Protein AF-A0A125QJT2-F1 (afdb_monomer_lite)

pLDDT: mean 70.12, std 10.47, range [43.84, 86.38]

Secondary structure (DSSP, 8-state):
----SS---THHHHHHHHHHHHHHSSTHHHHHHHHHHHHHHHHHHTSSS-HHHHHHHHHHHHHHHHHHHHHHHHHHHHHHHHSS--------------------GGGSSS--

Radius of gyration: 34.63 Å; chains: 1; bounding box: 60×27×108 Å

Foldseek 3Di:
DDDDDDPPPVVVVVVVVVVVCVCVVDCVVVVVLVVVLVVLVVVVVVPDDDCVVSVVSVVVSVCVVCVVVVVVVVVVVVVVVVVPPPPPPPPPPPDDPPDPDDPDPPPPVPDD

Sequence (112 aa):
MQTTLFEPSNTSISSATDWLESIVLSDIAITLCVIAVALLGFSILQGRISFQLGARCVIGIFVLLSAPTIAGGFSTLGSSAHDAAPRTIVVEARELPPLGDDPNPSASLRRE

Structure (mmCIF, N/CA/C/O backbone):
data_AF-A0A125QJT2-F1
#
_entry.id   AF-A0A125QJT2-F1
#
loop_
_atom_site.group_PDB
_atom_site.id
_atom_site.type_symbol
_atom_site.label_atom_id
_atom_site.label_alt_id
_atom_site.label_comp_id
_atom_site.label_asym_id
_atom_site.label_entity_id
_atom_site.label_seq_id
_atom_site.pdbx_PDB_ins_code
_atom_site.Cartn_x
_atom_site.Cartn_y
_atom_site.Cartn_z
_atom_site.occupancy
_atom_site.B_iso_or_equiv
_atom_site.auth_seq_id
_atom_site.auth_comp_id
_atom_site.auth_asym_id
_atom_site.auth_atom_id
_atom_site.pdbx_PDB_model_num
ATOM 1 N N . MET A 1 1 ? 46.989 12.804 2.596 1.00 43.84 1 MET A N 1
ATOM 2 C CA . MET A 1 1 ? 45.640 13.123 3.108 1.00 43.84 1 MET A CA 1
ATOM 3 C C . MET A 1 1 ? 44.732 13.325 1.903 1.00 43.84 1 MET A C 1
ATOM 5 O O . MET A 1 1 ? 45.088 14.133 1.062 1.00 43.84 1 MET A O 1
ATOM 9 N N . GLN A 1 2 ? 43.624 12.573 1.841 1.00 47.91 2 GLN A N 1
ATOM 10 C CA . GLN A 1 2 ? 42.514 12.671 0.872 1.00 47.91 2 GLN A CA 1
ATOM 11 C C . GLN A 1 2 ? 42.759 12.116 -0.544 1.00 47.91 2 GLN A C 1
ATOM 13 O O . GLN A 1 2 ? 42.742 12.831 -1.538 1.00 47.91 2 GLN A O 1
ATOM 18 N N . THR A 1 3 ? 42.915 10.795 -0.626 1.00 47.75 3 THR A N 1
ATOM 19 C CA . THR A 1 3 ? 42.489 10.001 -1.789 1.00 47.75 3 THR A CA 1
ATOM 20 C C . THR A 1 3 ? 41.073 9.471 -1.508 1.00 47.75 3 THR A C 1
ATOM 22 O O . THR A 1 3 ? 40.760 9.223 -0.349 1.00 47.75 3 THR A O 1
ATOM 25 N N . THR A 1 4 ? 40.238 9.328 -2.549 1.00 48.59 4 THR A N 1
ATOM 26 C CA . THR A 1 4 ? 38.823 8.869 -2.581 1.00 48.59 4 THR A CA 1
ATOM 27 C C . THR A 1 4 ? 37.735 9.780 -1.973 1.00 48.59 4 THR A C 1
ATOM 29 O O . THR A 1 4 ? 37.377 9.656 -0.805 1.00 48.59 4 THR A O 1
ATOM 32 N N . LEU A 1 5 ? 37.105 10.613 -2.817 1.00 55.25 5 LEU A N 1
ATOM 33 C CA . LEU A 1 5 ? 35.771 11.198 -2.554 1.00 55.25 5 LEU A CA 1
ATOM 34 C C . LEU A 1 5 ? 34.756 10.935 -3.692 1.00 55.25 5 LEU A C 1
ATOM 36 O O . LEU A 1 5 ? 33.559 11.056 -3.475 1.00 55.25 5 LEU A O 1
ATOM 40 N N . PHE A 1 6 ? 35.213 10.507 -4.877 1.00 53.25 6 PHE A N 1
ATOM 41 C CA . PHE A 1 6 ? 34.370 10.245 -6.054 1.00 53.25 6 PHE A CA 1
ATOM 42 C C . PHE A 1 6 ? 34.852 9.047 -6.886 1.00 53.25 6 PHE A C 1
ATOM 44 O O . PHE A 1 6 ? 34.714 9.055 -8.104 1.00 53.25 6 PHE A O 1
ATOM 51 N N . GLU A 1 7 ? 35.436 8.019 -6.266 1.00 55.69 7 GLU A N 1
ATOM 52 C CA . GLU A 1 7 ? 35.574 6.746 -6.981 1.00 55.69 7 GLU A CA 1
ATOM 53 C C . GLU A 1 7 ? 34.185 6.086 -6.968 1.00 55.69 7 GLU A C 1
ATOM 55 O O . GLU A 1 7 ? 33.676 5.820 -5.869 1.00 55.69 7 GLU A O 1
ATOM 60 N N . PRO A 1 8 ? 33.522 5.864 -8.120 1.00 57.62 8 PRO A N 1
ATOM 61 C CA . PRO A 1 8 ? 32.223 5.210 -8.180 1.00 57.62 8 PRO A CA 1
ATOM 62 C C . PRO A 1 8 ? 32.382 3.723 -7.844 1.00 57.62 8 PRO A C 1
ATOM 64 O O . PRO A 1 8 ? 32.271 2.850 -8.696 1.00 57.62 8 PRO A O 1
ATOM 67 N N . SER A 1 9 ? 32.613 3.427 -6.566 1.00 60.19 9 SER A N 1
ATOM 68 C CA . SER A 1 9 ? 32.320 2.130 -5.971 1.00 60.19 9 SER A CA 1
ATOM 69 C C . SER A 1 9 ? 30.800 2.028 -5.841 1.00 60.19 9 SER A C 1
ATOM 71 O O . SER A 1 9 ? 30.190 2.197 -4.788 1.00 60.19 9 SER A O 1
ATOM 73 N N . ASN A 1 10 ? 30.166 1.748 -6.974 1.00 59.34 10 ASN A N 1
ATOM 74 C CA . ASN A 1 10 ? 28.767 1.356 -7.156 1.00 59.34 10 ASN A CA 1
ATOM 75 C C . ASN A 1 10 ? 28.320 0.158 -6.281 1.00 59.34 10 ASN A C 1
ATOM 77 O O . ASN A 1 10 ? 27.173 -0.282 -6.366 1.00 59.34 10 ASN A O 1
ATOM 81 N N . THR A 1 11 ? 29.202 -0.365 -5.431 1.00 65.25 11 THR A N 1
ATOM 82 C CA . THR A 1 11 ? 28.962 -1.454 -4.489 1.00 65.25 11 THR A CA 1
ATOM 83 C C . THR A 1 11 ? 28.098 -1.008 -3.308 1.00 65.25 11 THR A C 1
ATOM 85 O O . THR A 1 11 ? 27.139 -1.696 -2.978 1.00 65.25 11 THR A O 1
ATOM 88 N N . SER A 1 12 ? 28.350 0.167 -2.720 1.00 68.56 12 SER A N 1
ATOM 89 C CA . SER A 1 12 ? 27.623 0.612 -1.517 1.00 68.56 12 SER A CA 1
ATOM 90 C C . SER A 1 12 ? 26.159 0.951 -1.796 1.00 68.56 12 SER A C 1
ATOM 92 O O . SER A 1 12 ? 25.287 0.630 -0.991 1.00 68.56 12 SER A O 1
ATOM 94 N N . ILE A 1 13 ? 25.872 1.570 -2.949 1.00 75.44 13 ILE A N 1
ATOM 95 C CA . ILE A 1 13 ? 24.489 1.864 -3.344 1.00 75.44 13 ILE A CA 1
ATOM 96 C C . ILE A 1 13 ? 23.744 0.583 -3.728 1.00 75.44 13 ILE A C 1
ATOM 98 O O . ILE A 1 13 ? 22.593 0.440 -3.337 1.00 75.44 13 ILE A O 1
ATOM 102 N N . SER A 1 14 ? 24.415 -0.371 -4.392 1.00 80.12 14 SER A N 1
ATOM 103 C CA . SER A 1 14 ? 23.813 -1.665 -4.739 1.00 80.12 14 SER A CA 1
ATOM 104 C C . SER A 1 14 ? 23.440 -2.458 -3.489 1.00 80.12 14 SER A C 1
ATOM 106 O O . SER A 1 14 ? 22.346 -2.997 -3.418 1.00 80.12 14 SER A O 1
ATOM 108 N N . SER A 1 15 ? 24.291 -2.473 -2.458 1.00 80.50 15 SER A N 1
ATOM 109 C CA . SER A 1 15 ? 23.961 -3.125 -1.183 1.00 80.50 15 SER A CA 1
ATOM 110 C C . SER A 1 15 ? 22.836 -2.416 -0.420 1.00 80.50 15 SER A C 1
ATOM 112 O O . SER A 1 15 ? 22.033 -3.071 0.241 1.00 80.50 15 SER A O 1
ATOM 114 N N . ALA A 1 16 ? 22.748 -1.085 -0.512 1.00 83.81 16 ALA A N 1
ATOM 115 C CA . ALA A 1 16 ? 21.639 -0.336 0.073 1.00 83.81 16 ALA A CA 1
ATOM 116 C C . ALA A 1 16 ? 20.314 -0.623 -0.652 1.00 83.81 16 ALA A C 1
ATOM 118 O O . ALA A 1 16 ? 19.278 -0.762 -0.000 1.00 83.81 16 ALA A O 1
ATOM 119 N N . THR A 1 17 ? 20.341 -0.750 -1.983 1.00 83.31 17 THR A N 1
ATOM 120 C CA . THR A 1 17 ? 19.162 -1.141 -2.762 1.00 83.31 17 THR A CA 1
ATOM 121 C C . THR A 1 17 ? 18.782 -2.595 -2.530 1.00 83.31 17 THR A C 1
ATOM 123 O O . THR A 1 17 ? 17.595 -2.854 -2.438 1.00 83.31 17 THR A O 1
ATOM 126 N N . ASP A 1 18 ? 19.738 -3.506 -2.329 1.00 83.25 18 ASP A N 1
ATOM 127 C CA . ASP A 1 18 ? 19.474 -4.914 -1.983 1.00 83.25 18 ASP A CA 1
ATOM 128 C C . ASP A 1 18 ? 18.754 -5.037 -0.624 1.00 83.25 18 ASP A C 1
ATOM 130 O O . ASP A 1 18 ? 17.802 -5.797 -0.463 1.00 83.25 18 ASP A O 1
ATOM 134 N N . TRP A 1 19 ? 19.144 -4.223 0.369 1.00 79.88 19 TRP A N 1
ATOM 135 C CA . TRP A 1 19 ? 18.441 -4.156 1.658 1.00 79.88 19 TRP A CA 1
ATOM 136 C C . TRP A 1 19 ? 17.018 -3.605 1.512 1.00 79.88 19 TRP A C 1
ATOM 138 O O . TRP A 1 19 ? 16.079 -4.146 2.096 1.00 79.88 19 TRP A O 1
ATOM 148 N N . LEU A 1 20 ? 16.841 -2.549 0.713 1.00 77.12 20 LEU A N 1
ATOM 149 C CA . LEU A 1 20 ? 15.517 -1.994 0.431 1.00 77.12 20 LEU A CA 1
ATOM 150 C C . LEU A 1 20 ? 14.656 -2.968 -0.374 1.00 77.12 20 LEU A C 1
ATOM 152 O O . LEU A 1 20 ? 13.477 -3.109 -0.074 1.00 77.12 20 LEU A O 1
ATOM 156 N N . GLU A 1 21 ? 15.227 -3.675 -1.342 1.00 77.69 21 GLU A N 1
ATOM 157 C CA . GLU A 1 21 ? 14.545 -4.699 -2.126 1.00 77.69 21 GLU A CA 1
ATOM 158 C C . GLU A 1 21 ? 14.159 -5.880 -1.236 1.00 77.69 21 GLU A C 1
ATOM 160 O O . GLU A 1 21 ? 13.020 -6.323 -1.289 1.00 77.69 21 GLU A O 1
ATOM 165 N N . SER A 1 22 ? 15.009 -6.296 -0.295 1.00 74.31 22 SER A N 1
ATOM 166 C CA . SER A 1 22 ? 14.646 -7.286 0.725 1.00 74.31 22 SER A CA 1
ATOM 167 C C . SER A 1 22 ? 13.473 -6.844 1.614 1.00 74.31 22 SER A C 1
ATOM 169 O O . SER A 1 22 ? 12.772 -7.700 2.158 1.00 74.31 22 SER A O 1
ATOM 171 N N . ILE A 1 23 ? 13.251 -5.540 1.789 1.00 79.38 23 ILE A N 1
ATOM 172 C CA . ILE A 1 23 ? 12.119 -4.997 2.557 1.00 79.38 23 ILE A CA 1
ATOM 173 C C . ILE A 1 23 ? 10.877 -4.831 1.672 1.00 79.38 23 ILE A C 1
ATOM 175 O O . ILE A 1 23 ? 9.764 -5.082 2.129 1.00 79.38 23 ILE A O 1
ATOM 179 N N . VAL A 1 24 ? 11.059 -4.424 0.414 1.00 73.81 24 VAL A N 1
ATOM 180 C CA . VAL A 1 24 ? 9.989 -4.118 -0.549 1.00 73.81 24 VAL A CA 1
ATOM 181 C C . VAL A 1 24 ? 9.446 -5.378 -1.234 1.00 73.81 24 VAL A C 1
ATOM 183 O O . VAL A 1 24 ? 8.251 -5.447 -1.511 1.00 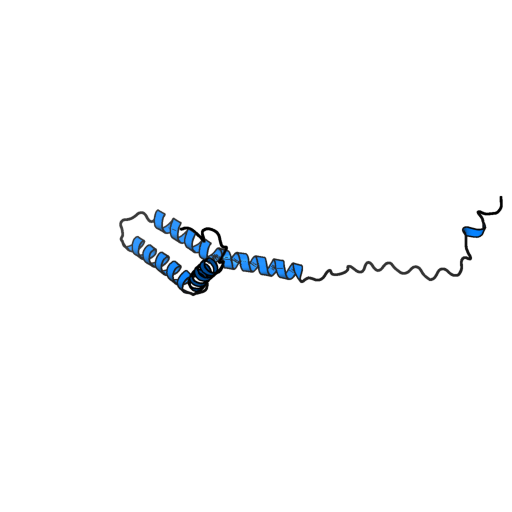73.81 24 VAL A O 1
ATOM 186 N N . LEU A 1 25 ? 10.290 -6.385 -1.474 1.00 73.50 25 LEU A N 1
ATOM 187 C CA . LEU A 1 25 ? 9.941 -7.672 -2.089 1.00 73.50 25 LEU A CA 1
ATOM 188 C C . LEU A 1 25 ? 9.294 -8.644 -1.084 1.00 73.50 25 LEU A C 1
ATOM 190 O O . LEU A 1 25 ? 8.739 -9.667 -1.478 1.00 73.50 25 LEU A O 1
ATOM 194 N N . SER A 1 26 ? 9.344 -8.327 0.213 1.00 63.94 26 SER A N 1
ATOM 195 C CA . SER A 1 26 ? 8.813 -9.165 1.287 1.00 63.94 26 SER A CA 1
ATOM 196 C C . SER A 1 26 ? 7.443 -8.669 1.766 1.00 63.94 26 SER A C 1
ATOM 198 O O . SER A 1 26 ? 7.191 -7.468 1.862 1.00 63.94 26 SER A O 1
ATOM 200 N N . ASP A 1 27 ? 6.568 -9.610 2.132 1.00 77.31 27 ASP A N 1
ATOM 201 C CA . ASP A 1 27 ? 5.207 -9.449 2.696 1.00 77.31 27 ASP A CA 1
ATOM 202 C C . ASP A 1 27 ? 5.110 -8.390 3.830 1.00 77.31 27 ASP A C 1
ATOM 204 O O . ASP A 1 27 ? 4.058 -7.824 4.140 1.00 77.31 27 ASP A O 1
ATOM 208 N N . ILE A 1 28 ? 6.252 -8.028 4.416 1.00 79.75 28 ILE A N 1
ATOM 209 C CA . ILE A 1 28 ? 6.413 -6.950 5.398 1.00 79.75 28 ILE A CA 1
ATOM 210 C C . ILE A 1 28 ? 5.793 -5.619 4.939 1.00 79.75 28 ILE A C 1
ATOM 212 O O . ILE A 1 28 ? 5.164 -4.934 5.746 1.00 79.75 28 ILE A O 1
ATOM 216 N N . ALA A 1 29 ? 5.908 -5.243 3.663 1.00 75.12 29 ALA A N 1
ATOM 217 C CA . ALA A 1 29 ? 5.321 -3.991 3.175 1.00 75.12 29 ALA A CA 1
ATOM 218 C C . ALA A 1 29 ? 3.780 -3.989 3.273 1.00 75.12 29 ALA A C 1
ATOM 220 O O . ALA A 1 29 ? 3.164 -3.001 3.689 1.00 75.12 29 ALA A O 1
ATOM 221 N N . ILE A 1 30 ? 3.157 -5.119 2.937 1.00 79.38 30 ILE A N 1
ATOM 222 C CA . ILE A 1 30 ? 1.701 -5.297 2.964 1.00 79.38 30 ILE A CA 1
ATOM 223 C C . ILE A 1 30 ? 1.223 -5.378 4.413 1.00 79.38 30 ILE A C 1
ATOM 225 O O . ILE A 1 30 ? 0.278 -4.691 4.801 1.00 79.38 30 ILE A O 1
ATOM 229 N N . THR A 1 31 ? 1.904 -6.159 5.246 1.00 85.44 31 THR A N 1
ATOM 230 C CA . THR A 1 31 ? 1.568 -6.287 6.671 1.00 85.44 31 THR A CA 1
ATOM 231 C C . THR A 1 31 ? 1.735 -4.972 7.436 1.00 85.44 31 THR A C 1
ATOM 233 O O . THR A 1 31 ? 0.853 -4.633 8.224 1.00 85.44 31 THR A O 1
ATOM 236 N N . LEU A 1 32 ? 2.771 -4.165 7.168 1.00 80.81 32 LEU A N 1
ATOM 237 C CA . LEU A 1 32 ? 2.919 -2.827 7.763 1.00 80.81 32 LEU A CA 1
ATOM 238 C C . LEU A 1 32 ? 1.761 -1.897 7.366 1.00 80.81 32 LEU A C 1
ATOM 240 O O . LEU A 1 32 ? 1.239 -1.151 8.199 1.00 80.81 32 LEU A O 1
ATOM 244 N N . CYS A 1 33 ? 1.316 -1.988 6.112 1.00 76.88 33 CYS A N 1
ATOM 245 C CA . CYS A 1 33 ? 0.137 -1.281 5.623 1.00 76.88 33 CYS A CA 1
ATOM 246 C C . CYS A 1 33 ? -1.133 -1.705 6.390 1.00 76.88 33 CYS A C 1
ATOM 248 O O . CYS A 1 33 ? -1.895 -0.855 6.856 1.00 76.88 33 CYS A O 1
ATOM 250 N N . VAL A 1 34 ? -1.322 -3.008 6.626 1.00 82.50 34 VAL A N 1
ATOM 251 C CA . VAL A 1 34 ? -2.446 -3.544 7.418 1.00 82.50 34 VAL A CA 1
ATOM 252 C C . VAL A 1 34 ? -2.373 -3.111 8.888 1.00 82.50 34 VAL A C 1
ATOM 254 O O . VAL A 1 34 ? -3.398 -2.738 9.460 1.00 82.50 34 VAL A O 1
ATOM 257 N N . ILE A 1 35 ? -1.184 -3.089 9.500 1.00 84.00 35 ILE A N 1
ATOM 258 C CA . ILE A 1 35 ? -0.985 -2.593 10.874 1.00 84.00 35 ILE A CA 1
ATOM 259 C C . ILE A 1 35 ? -1.412 -1.123 10.975 1.00 84.00 35 ILE A C 1
ATOM 261 O O . ILE A 1 35 ? -2.113 -0.754 11.918 1.00 84.00 35 ILE A O 1
ATOM 265 N N . ALA A 1 36 ? -1.068 -0.291 9.988 1.00 79.00 36 ALA A N 1
ATOM 266 C CA . ALA A 1 36 ? -1.515 1.101 9.944 1.00 79.00 36 ALA A CA 1
ATOM 267 C C . ALA A 1 36 ? -3.052 1.222 9.862 1.00 79.00 36 ALA A C 1
ATOM 269 O O . ALA A 1 36 ? -3.642 2.046 10.567 1.00 79.00 36 ALA A O 1
ATOM 270 N N . VAL A 1 37 ? -3.719 0.369 9.072 1.00 76.12 37 VAL A N 1
ATOM 271 C CA . VAL A 1 37 ? -5.195 0.296 9.007 1.00 76.12 37 VAL A CA 1
ATOM 272 C C . VAL A 1 37 ? -5.797 -0.150 10.347 1.00 76.12 37 VAL A C 1
ATOM 274 O O . VAL A 1 37 ? -6.796 0.420 10.793 1.00 76.12 37 VAL A O 1
ATOM 277 N N . ALA A 1 38 ? -5.182 -1.121 11.026 1.00 80.50 38 ALA A N 1
ATOM 278 C CA . ALA A 1 38 ? -5.642 -1.627 12.319 1.00 80.50 38 ALA A CA 1
ATOM 279 C C . ALA A 1 38 ? -5.532 -0.570 13.432 1.00 80.50 38 ALA A C 1
ATOM 281 O O . ALA A 1 38 ? -6.494 -0.348 14.171 1.00 80.50 38 ALA A O 1
ATOM 282 N N . LEU A 1 39 ? -4.396 0.134 13.512 1.00 73.12 39 LEU A N 1
ATOM 283 C CA . LEU A 1 39 ? -4.196 1.251 14.444 1.00 73.12 39 LEU A CA 1
ATOM 284 C C . LEU A 1 39 ? -5.211 2.371 14.207 1.00 73.12 39 LEU A C 1
ATOM 286 O O . LEU A 1 39 ? -5.663 3.027 15.148 1.00 73.12 39 LEU A O 1
ATOM 290 N N . LEU A 1 40 ? -5.623 2.565 12.957 1.00 73.56 40 LEU A N 1
ATOM 291 C CA . LEU A 1 40 ? -6.637 3.545 12.636 1.00 73.56 40 LEU A CA 1
ATOM 292 C C . LEU A 1 40 ? -8.053 3.113 13.056 1.00 73.56 40 LEU A C 1
ATOM 294 O O . LEU A 1 40 ? -8.795 3.921 13.620 1.00 73.56 40 LEU A O 1
ATOM 298 N N . GLY A 1 41 ? -8.424 1.852 12.827 1.00 70.06 41 GLY A N 1
ATOM 299 C CA . GLY A 1 41 ? -9.677 1.294 13.349 1.00 70.06 41 GLY A CA 1
ATOM 300 C C . GLY A 1 41 ? -9.743 1.389 14.878 1.00 70.06 41 GLY A C 1
ATOM 301 O O . GLY A 1 41 ? -10.786 1.721 15.442 1.00 70.06 41 GLY A O 1
ATOM 302 N N . PHE A 1 42 ? -8.598 1.215 15.541 1.00 66.44 42 PHE A N 1
ATOM 303 C CA . PHE A 1 42 ? -8.457 1.416 16.980 1.00 66.44 42 PHE A CA 1
ATOM 304 C C . PHE A 1 42 ? -8.658 2.886 17.395 1.00 66.44 42 PHE A C 1
ATOM 306 O O . PHE A 1 42 ? -9.345 3.159 18.378 1.00 66.44 42 PHE A O 1
ATOM 313 N N . SER A 1 43 ? -8.169 3.843 16.598 1.00 66.81 43 SER A N 1
ATOM 314 C CA . SER A 1 43 ? -8.361 5.283 16.837 1.00 66.81 43 SER A CA 1
ATOM 315 C C . SER A 1 43 ? -9.835 5.721 16.764 1.00 66.81 43 SER A C 1
ATOM 317 O O . SER A 1 43 ? -10.261 6.596 17.519 1.00 66.81 43 SER A O 1
ATOM 319 N N . ILE A 1 44 ? -10.645 5.070 15.920 1.00 62.12 44 ILE A N 1
ATOM 320 C CA . ILE A 1 44 ? -12.106 5.270 15.860 1.00 62.12 44 ILE A CA 1
ATOM 321 C C . ILE A 1 44 ? -12.789 4.752 17.139 1.00 62.12 44 ILE A C 1
ATOM 323 O O . ILE A 1 44 ? -13.749 5.361 17.614 1.00 62.12 44 ILE A O 1
ATOM 327 N N . LEU A 1 45 ? -12.254 3.688 17.748 1.00 66.06 45 LEU A N 1
ATOM 328 C CA . LEU A 1 45 ? -12.742 3.130 19.014 1.00 66.06 45 LEU A CA 1
ATOM 329 C C . LEU A 1 45 ? -12.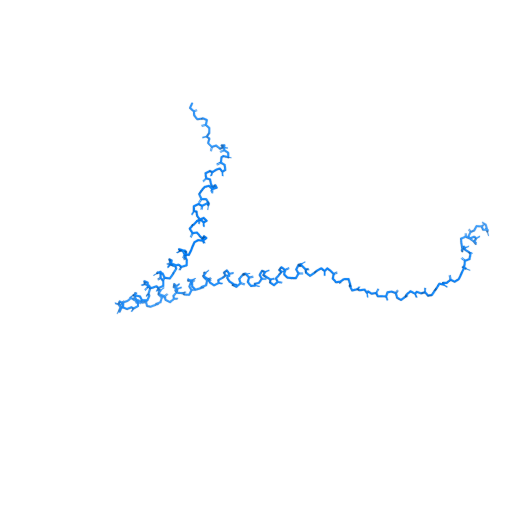418 4.024 20.227 1.00 66.06 45 LEU A C 1
ATOM 331 O O . LEU A 1 45 ? -13.121 3.974 21.234 1.00 66.06 45 LEU A O 1
ATOM 335 N N . GLN A 1 46 ? -11.398 4.887 20.132 1.00 63.78 46 GLN A N 1
ATOM 336 C CA . GLN A 1 46 ? -11.013 5.829 21.195 1.00 63.78 46 GLN A CA 1
ATOM 337 C C . GLN A 1 46 ? -12.053 6.936 21.473 1.00 63.78 46 GLN A C 1
ATOM 339 O O . GLN A 1 46 ? -11.907 7.685 22.440 1.00 63.78 46 GLN A O 1
ATOM 344 N N . GLY A 1 47 ? -13.111 7.057 20.663 1.00 68.62 47 GLY A N 1
ATOM 345 C CA . GLY A 1 47 ? -14.337 7.770 21.037 1.00 68.62 47 GLY A CA 1
ATOM 346 C C . GLY A 1 47 ? -14.249 9.296 21.174 1.00 68.62 47 GLY A C 1
ATOM 347 O O . GLY A 1 47 ? -15.190 9.889 21.694 1.00 68.62 47 GLY A O 1
ATOM 348 N N . ARG A 1 48 ? -13.164 9.961 20.738 1.00 58.75 48 ARG A N 1
ATOM 349 C CA . ARG A 1 48 ? -13.007 11.421 20.941 1.00 58.75 48 ARG A CA 1
ATOM 350 C C . ARG A 1 48 ? -12.185 12.209 19.907 1.00 58.75 48 ARG A C 1
ATOM 352 O O . ARG A 1 48 ? -12.045 13.416 20.084 1.00 58.75 48 ARG A O 1
ATOM 359 N N . ILE A 1 49 ? -11.665 11.591 18.840 1.00 59.91 49 ILE A N 1
ATOM 360 C CA . ILE A 1 49 ? -10.879 12.280 17.791 1.00 59.91 49 ILE A CA 1
ATOM 361 C C . ILE A 1 49 ? -11.626 12.222 16.446 1.00 59.91 49 ILE A C 1
ATOM 363 O O . ILE A 1 49 ? -12.275 11.232 16.120 1.00 59.91 49 ILE A O 1
ATOM 367 N N . SER A 1 50 ? -11.562 13.306 15.671 1.00 63.31 50 SER A N 1
ATOM 368 C CA . SER A 1 50 ? -12.286 13.517 14.415 1.00 63.31 50 SER A CA 1
ATOM 369 C C . SER A 1 50 ? -11.956 12.463 13.345 1.00 63.31 50 SER A C 1
ATOM 371 O O . SER A 1 50 ? -10.887 12.470 12.734 1.00 63.31 50 SER A O 1
ATOM 373 N N . PHE A 1 51 ? -12.946 11.615 13.042 1.00 65.00 51 PHE A N 1
ATOM 374 C CA . PHE A 1 51 ? -12.954 10.529 12.041 1.00 65.00 51 PHE A CA 1
ATOM 375 C C . PHE A 1 51 ? -12.444 10.911 10.634 1.00 65.00 51 PHE A C 1
ATOM 377 O O . PHE A 1 51 ? -12.141 10.050 9.812 1.00 65.00 51 PHE A O 1
ATOM 384 N N . GLN A 1 52 ? -12.321 12.207 10.349 1.00 70.31 52 GLN A N 1
ATOM 385 C CA . GLN A 1 52 ? -11.857 12.748 9.075 1.00 70.31 52 GLN A CA 1
ATOM 386 C C . GLN A 1 52 ? -10.387 12.431 8.786 1.00 70.31 52 GLN A C 1
ATOM 388 O O . GLN A 1 52 ? -10.045 12.174 7.633 1.00 70.31 52 GLN A O 1
ATOM 393 N N . LEU A 1 53 ? -9.516 12.448 9.803 1.00 69.62 53 LEU A N 1
ATOM 394 C CA . LEU A 1 53 ? -8.102 12.109 9.602 1.00 69.62 53 LEU A CA 1
ATOM 395 C C . LEU A 1 53 ? -7.954 10.624 9.255 1.00 69.62 53 LEU A C 1
ATOM 397 O O . LEU A 1 53 ? -7.180 10.259 8.374 1.00 69.62 53 LEU A O 1
ATOM 401 N N . GLY A 1 54 ? -8.787 9.794 9.880 1.00 70.38 54 GLY A N 1
ATOM 402 C CA . GLY A 1 54 ? -8.870 8.378 9.580 1.00 70.38 54 GLY A CA 1
ATOM 403 C C . GLY A 1 54 ? -9.324 8.082 8.166 1.00 70.38 54 GLY A C 1
ATOM 404 O O . GLY A 1 54 ? -8.599 7.450 7.403 1.00 70.38 54 GLY A O 1
ATOM 405 N N . ALA A 1 55 ? -10.493 8.595 7.789 1.00 74.44 55 ALA A N 1
ATOM 406 C CA . ALA A 1 55 ? -11.047 8.369 6.458 1.00 74.44 55 ALA A CA 1
ATOM 407 C C . ALA A 1 55 ? -10.064 8.769 5.338 1.00 74.44 55 ALA A C 1
ATOM 409 O O . ALA A 1 55 ? -9.909 8.031 4.367 1.00 74.44 55 ALA A O 1
ATOM 410 N N . ARG A 1 56 ? -9.338 9.887 5.501 1.00 77.69 56 ARG A N 1
ATOM 411 C CA . ARG A 1 56 ? -8.316 10.344 4.540 1.00 77.69 56 ARG A CA 1
ATOM 412 C C . ARG A 1 56 ? -7.133 9.370 4.431 1.00 77.69 56 ARG A C 1
ATOM 414 O O . ARG A 1 56 ? -6.693 9.091 3.319 1.00 77.69 56 ARG A O 1
ATOM 421 N N . CYS A 1 57 ? -6.657 8.814 5.548 1.00 75.44 57 CYS A N 1
ATOM 422 C CA . CYS A 1 57 ? -5.581 7.816 5.547 1.00 75.44 57 CYS A CA 1
ATOM 423 C C . CYS A 1 57 ? -5.996 6.480 4.910 1.00 75.44 57 CYS A C 1
ATOM 425 O O . CYS A 1 57 ? -5.226 5.943 4.116 1.00 75.44 57 CYS A O 1
ATOM 427 N N . VAL A 1 58 ? -7.199 5.955 5.203 1.00 81.00 58 VAL A N 1
ATOM 428 C CA . VAL A 1 58 ? -7.690 4.691 4.599 1.00 81.00 58 VAL A CA 1
ATOM 429 C C . VAL A 1 58 ? -7.721 4.799 3.081 1.00 81.00 58 VAL A C 1
ATOM 431 O O . VAL A 1 58 ? -7.238 3.905 2.392 1.00 81.00 58 VAL A O 1
ATOM 434 N N . ILE A 1 59 ? -8.260 5.907 2.566 1.00 84.56 59 ILE A N 1
ATOM 435 C CA . ILE A 1 59 ? -8.349 6.147 1.123 1.00 84.56 59 ILE A CA 1
ATOM 436 C C . ILE A 1 59 ? -6.943 6.190 0.506 1.00 84.56 59 ILE A C 1
ATOM 438 O O . ILE A 1 59 ? -6.715 5.556 -0.520 1.00 84.56 59 ILE A O 1
ATOM 442 N N . GLY A 1 60 ? -5.982 6.866 1.148 1.00 81.75 60 GLY A N 1
ATOM 443 C CA . GLY A 1 60 ? -4.595 6.922 0.676 1.00 81.75 60 GLY A CA 1
ATOM 444 C C . GLY A 1 60 ? -3.911 5.551 0.623 1.00 81.75 60 GLY A C 1
ATOM 445 O O . GLY A 1 60 ? -3.327 5.197 -0.401 1.00 81.75 60 GLY A O 1
ATOM 446 N N . ILE A 1 61 ? -4.031 4.754 1.691 1.00 80.06 61 ILE A N 1
ATOM 447 C CA . ILE A 1 61 ? -3.451 3.402 1.761 1.00 80.06 61 ILE A CA 1
ATOM 448 C C . ILE A 1 61 ? -4.091 2.464 0.730 1.00 80.06 61 ILE A C 1
ATOM 450 O O . ILE A 1 61 ? -3.385 1.703 0.067 1.00 80.06 61 ILE A O 1
ATOM 454 N N . PHE A 1 62 ? -5.415 2.532 0.561 1.00 82.31 62 PHE A N 1
ATOM 455 C CA . PHE A 1 62 ? -6.132 1.680 -0.383 1.00 82.31 62 PHE A CA 1
ATOM 456 C C . PHE A 1 62 ? -5.676 1.947 -1.818 1.00 82.31 62 PHE A C 1
ATOM 458 O O . PHE A 1 62 ? -5.427 1.008 -2.572 1.00 82.31 62 PHE A O 1
ATOM 465 N N . VAL A 1 63 ? -5.495 3.222 -2.178 1.00 84.94 63 VAL A N 1
ATOM 466 C CA . VAL A 1 63 ? -4.988 3.628 -3.496 1.00 84.94 63 VAL A CA 1
ATOM 467 C C . VAL A 1 63 ? -3.531 3.194 -3.695 1.00 84.94 63 VAL A C 1
ATOM 469 O O . VAL A 1 63 ? -3.216 2.645 -4.747 1.00 84.94 63 VAL A O 1
ATOM 472 N N . LEU A 1 64 ? -2.657 3.365 -2.695 1.00 84.69 64 LEU A N 1
ATOM 473 C CA . LEU A 1 64 ? -1.251 2.930 -2.768 1.00 84.69 64 LEU A CA 1
ATOM 474 C C . LEU A 1 64 ? -1.115 1.418 -2.995 1.00 84.69 64 LEU A C 1
ATOM 476 O O . LEU A 1 64 ? -0.290 0.995 -3.802 1.00 84.69 64 LEU A O 1
ATOM 480 N N . LEU A 1 65 ? -1.933 0.611 -2.313 1.00 81.06 65 LEU A N 1
ATOM 481 C CA . LEU A 1 65 ? -1.896 -0.850 -2.425 1.00 81.06 65 LEU A CA 1
ATOM 482 C C . LEU A 1 65 ? -2.516 -1.360 -3.737 1.00 81.06 65 LEU A C 1
ATOM 484 O O . LEU A 1 65 ? -2.066 -2.361 -4.291 1.00 81.06 65 LEU A O 1
ATOM 488 N N . SER A 1 66 ? -3.556 -0.689 -4.237 1.00 78.06 66 SER A N 1
ATOM 489 C CA . SER A 1 66 ? -4.264 -1.109 -5.453 1.00 78.06 66 SER A 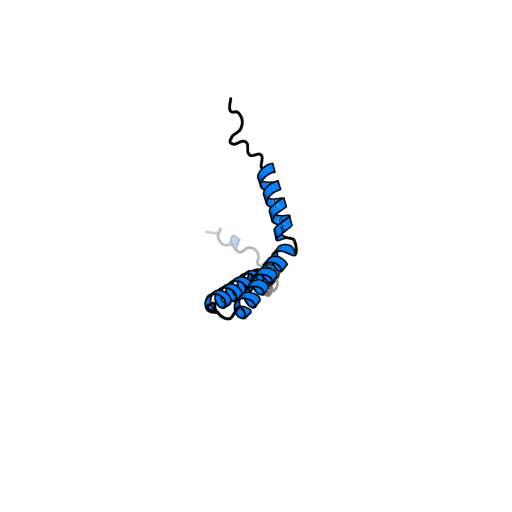CA 1
ATOM 490 C C . SER A 1 66 ? -3.605 -0.602 -6.741 1.00 78.06 66 SER A C 1
ATOM 492 O O . SER A 1 66 ? -3.653 -1.286 -7.758 1.00 78.06 66 SER A O 1
ATOM 494 N N . ALA A 1 67 ? -2.910 0.538 -6.733 1.00 85.50 67 ALA A N 1
ATOM 495 C CA . ALA A 1 67 ? -2.289 1.090 -7.942 1.00 85.50 67 ALA A CA 1
ATOM 496 C C . ALA A 1 67 ? -1.410 0.089 -8.741 1.00 85.50 67 ALA A C 1
ATOM 498 O O . ALA A 1 67 ? -1.579 0.022 -9.962 1.00 85.50 67 ALA A O 1
ATOM 499 N N . PRO A 1 68 ? -0.545 -0.741 -8.120 1.00 81.44 68 PRO A N 1
ATOM 500 C CA . PRO A 1 68 ? 0.275 -1.716 -8.844 1.00 81.44 68 PRO A CA 1
ATOM 501 C C . PRO A 1 68 ? -0.542 -2.825 -9.516 1.00 81.44 68 PRO A C 1
ATOM 503 O O . PRO A 1 68 ? -0.194 -3.258 -10.613 1.00 81.44 68 PRO A O 1
ATOM 506 N N . THR A 1 69 ? -1.640 -3.279 -8.900 1.00 84.56 69 THR A N 1
ATOM 507 C CA . THR A 1 69 ? -2.507 -4.321 -9.478 1.00 84.56 69 THR A CA 1
ATOM 508 C C . THR A 1 69 ? -3.261 -3.798 -10.699 1.00 84.56 69 THR A C 1
ATOM 510 O O . THR A 1 69 ? -3.339 -4.497 -11.710 1.00 84.56 69 THR A O 1
ATOM 513 N N . ILE A 1 70 ? -3.738 -2.546 -10.663 1.00 85.25 70 ILE A N 1
ATOM 514 C CA . ILE A 1 70 ? -4.325 -1.893 -11.844 1.00 85.25 70 ILE A CA 1
ATOM 515 C C . ILE A 1 70 ? -3.261 -1.675 -12.936 1.00 85.25 70 ILE A C 1
ATOM 517 O O . ILE A 1 70 ? -3.498 -2.002 -14.101 1.00 85.25 70 ILE A O 1
ATOM 521 N N . ALA A 1 71 ? -2.080 -1.159 -12.580 1.00 85.00 71 ALA A N 1
ATOM 522 C CA . ALA A 1 71 ? -0.994 -0.906 -13.530 1.00 85.00 71 ALA A CA 1
ATOM 523 C C . ALA A 1 71 ? -0.492 -2.195 -14.206 1.00 85.00 71 ALA A C 1
ATOM 525 O O . ALA A 1 71 ? -0.268 -2.212 -15.417 1.00 85.00 71 ALA A O 1
ATOM 526 N N . GLY A 1 72 ? -0.384 -3.292 -13.451 1.00 86.38 72 GLY A N 1
ATOM 527 C CA . GLY A 1 72 ? -0.050 -4.614 -13.981 1.00 86.38 72 GLY A CA 1
ATOM 528 C C . GLY A 1 72 ? -1.089 -5.128 -14.979 1.00 86.38 72 GLY A C 1
ATOM 529 O O . GLY A 1 72 ? -0.721 -5.644 -16.034 1.00 86.38 72 GLY A O 1
ATOM 530 N N . GLY A 1 73 ? -2.381 -4.910 -14.707 1.00 84.56 73 GLY A N 1
ATOM 531 C CA . GLY A 1 73 ? -3.465 -5.245 -15.635 1.00 84.56 73 GLY A CA 1
ATOM 532 C C . GLY A 1 73 ? -3.372 -4.486 -16.964 1.00 84.56 73 GLY A C 1
ATOM 533 O O . GLY A 1 73 ? -3.509 -5.084 -18.029 1.00 84.56 73 GLY A O 1
ATOM 534 N N . PHE A 1 74 ? -3.065 -3.187 -16.930 1.00 85.38 74 PHE A N 1
ATOM 535 C CA . PHE A 1 74 ? -2.852 -2.414 -18.160 1.00 85.38 74 PHE A CA 1
ATOM 536 C C . PHE A 1 74 ? -1.567 -2.810 -18.899 1.00 85.38 74 PHE A C 1
ATOM 538 O O . PHE A 1 74 ? -1.578 -2.919 -20.125 1.00 85.38 74 PHE A O 1
ATOM 545 N N . SER A 1 75 ? -0.477 -3.077 -18.175 1.00 82.38 75 SER A N 1
ATOM 546 C CA . SER A 1 75 ? 0.797 -3.511 -18.763 1.00 82.38 75 SER A CA 1
ATOM 547 C C . SER A 1 75 ? 0.674 -4.859 -19.487 1.00 82.38 75 SER A C 1
ATOM 549 O O . SER A 1 75 ? 1.215 -5.029 -20.582 1.00 82.38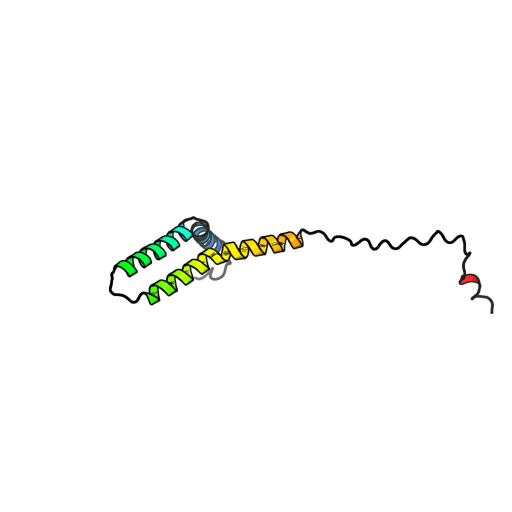 75 SER A O 1
ATOM 551 N N . THR A 1 76 ? -0.116 -5.791 -18.936 1.00 80.69 76 THR A N 1
ATOM 552 C CA . THR A 1 76 ? -0.385 -7.090 -19.577 1.00 80.69 76 THR A CA 1
ATOM 553 C C . THR A 1 76 ? -1.142 -6.925 -20.898 1.00 80.69 76 THR A C 1
ATOM 555 O O . THR A 1 76 ? -0.784 -7.540 -21.903 1.00 80.69 76 THR A O 1
ATOM 558 N N . LEU A 1 77 ? -2.138 -6.031 -20.946 1.00 80.31 77 LEU A N 1
ATOM 559 C CA . LEU A 1 77 ? -2.896 -5.736 -22.168 1.00 80.31 77 LEU A CA 1
ATOM 560 C C . LEU A 1 77 ? -2.022 -5.048 -23.229 1.00 80.31 77 LEU A C 1
ATOM 562 O O . LEU A 1 77 ? -2.108 -5.383 -24.409 1.00 80.31 77 LEU A O 1
ATOM 566 N N . GLY A 1 78 ? -1.150 -4.126 -22.812 1.00 77.06 78 GLY A N 1
ATOM 567 C CA . GLY A 1 78 ? -0.207 -3.443 -23.702 1.00 77.06 78 GLY A CA 1
ATOM 568 C C . GLY A 1 78 ? 0.879 -4.364 -24.269 1.00 77.06 78 GLY A C 1
ATOM 569 O O . GLY A 1 78 ? 1.164 -4.302 -25.463 1.00 77.06 78 GLY A O 1
ATOM 570 N N . SER A 1 79 ? 1.438 -5.267 -23.454 1.00 70.81 79 SER A N 1
ATOM 571 C CA . SER A 1 79 ? 2.413 -6.267 -23.926 1.00 70.81 79 SER A CA 1
ATOM 572 C C . SER A 1 79 ? 1.786 -7.277 -24.885 1.00 70.81 79 SER A C 1
ATOM 574 O O . SER A 1 79 ? 2.395 -7.615 -25.896 1.00 70.81 79 SER A O 1
ATOM 576 N N . SER A 1 80 ? 0.540 -7.692 -24.632 1.00 61.62 80 SER A N 1
ATOM 577 C CA . SER A 1 80 ? -0.208 -8.578 -25.539 1.00 61.62 80 SER A CA 1
ATOM 578 C C . SER A 1 80 ? -0.380 -7.971 -26.938 1.00 61.62 80 SER A C 1
ATOM 580 O O . SER A 1 80 ? -0.399 -8.689 -27.934 1.00 61.62 80 SER A O 1
ATOM 582 N N . ALA A 1 81 ? -0.501 -6.642 -27.024 1.00 62.50 81 ALA A N 1
ATOM 583 C CA . ALA A 1 81 ? -0.610 -5.922 -28.290 1.00 62.50 81 ALA A CA 1
ATOM 584 C C . ALA A 1 81 ? 0.744 -5.733 -29.000 1.00 62.50 81 ALA A C 1
ATOM 586 O O . ALA A 1 81 ? 0.764 -5.590 -30.219 1.00 62.50 81 ALA A O 1
ATOM 587 N N . HIS A 1 82 ? 1.863 -5.744 -28.269 1.00 62.75 82 HIS A N 1
ATOM 588 C CA . HIS A 1 82 ? 3.208 -5.701 -28.852 1.00 62.75 82 HIS A CA 1
ATOM 589 C C . HIS A 1 82 ? 3.642 -7.064 -29.416 1.00 62.75 82 HIS A C 1
ATOM 591 O O . HIS A 1 82 ? 4.280 -7.113 -30.463 1.00 62.75 82 HIS A O 1
ATOM 597 N N . ASP A 1 83 ? 3.247 -8.164 -28.762 1.00 58.12 83 ASP A N 1
ATOM 598 C CA . ASP A 1 83 ? 3.493 -9.536 -29.238 1.00 58.12 83 ASP A CA 1
ATOM 599 C C . ASP A 1 83 ? 2.542 -9.951 -30.379 1.00 58.12 83 ASP A C 1
ATOM 601 O O . ASP A 1 83 ? 2.752 -10.952 -31.065 1.00 58.12 83 ASP A O 1
ATOM 605 N N . ALA A 1 84 ? 1.502 -9.149 -30.642 1.00 60.16 84 ALA A N 1
ATOM 606 C CA . ALA A 1 84 ? 0.675 -9.275 -31.832 1.00 60.16 84 ALA A CA 1
ATOM 607 C C . ALA A 1 84 ? 1.511 -8.908 -33.070 1.00 60.16 84 ALA A C 1
ATOM 609 O O . ALA A 1 84 ? 1.490 -7.776 -33.555 1.00 60.16 84 ALA A O 1
ATOM 610 N N . ALA A 1 85 ? 2.255 -9.901 -33.566 1.00 62.94 85 ALA A N 1
ATOM 611 C CA . ALA A 1 85 ? 3.000 -9.870 -34.814 1.00 62.94 85 ALA A CA 1
ATOM 612 C C . ALA A 1 85 ? 2.193 -9.149 -35.906 1.00 62.94 85 ALA A C 1
ATOM 614 O O . ALA A 1 85 ? 0.968 -9.325 -35.967 1.00 62.94 85 ALA A O 1
ATOM 615 N N . PRO A 1 86 ? 2.849 -8.357 -36.774 1.00 57.19 86 PRO A N 1
ATOM 616 C CA . PRO A 1 86 ? 2.161 -7.590 -37.796 1.00 57.19 86 PRO A CA 1
ATOM 617 C C . PRO A 1 86 ? 1.362 -8.567 -38.652 1.00 57.19 86 PRO A C 1
ATOM 619 O O . PRO A 1 86 ? 1.920 -9.319 -39.448 1.00 57.19 86 PRO A O 1
ATOM 622 N N . ARG A 1 87 ? 0.039 -8.597 -38.461 1.00 58.97 87 ARG A N 1
ATOM 623 C CA . ARG A 1 87 ? -0.854 -9.311 -39.363 1.00 58.97 87 ARG A CA 1
ATOM 624 C C . ARG A 1 87 ? -0.748 -8.567 -40.679 1.00 58.97 87 ARG A C 1
ATOM 626 O O . ARG A 1 87 ? -1.353 -7.511 -40.846 1.00 58.97 87 ARG A O 1
ATOM 633 N N . THR A 1 88 ? 0.080 -9.084 -41.577 1.00 58.62 88 THR A N 1
ATOM 634 C CA . THR A 1 88 ? 0.120 -8.664 -42.968 1.00 58.62 88 THR A CA 1
ATOM 635 C C . THR A 1 88 ? -1.299 -8.830 -43.492 1.00 58.62 88 THR A C 1
ATOM 637 O O . THR A 1 88 ? -1.768 -9.946 -43.701 1.00 58.62 88 THR A O 1
ATOM 640 N N . ILE A 1 89 ? -2.025 -7.721 -43.625 1.00 60.88 89 ILE A N 1
ATOM 641 C CA . ILE A 1 89 ? -3.255 -7.689 -44.403 1.00 60.88 89 ILE A CA 1
ATOM 642 C C . ILE A 1 89 ? -2.785 -7.981 -45.824 1.00 60.88 89 ILE A C 1
ATOM 644 O O . ILE A 1 89 ? -2.223 -7.109 -46.485 1.00 60.88 89 ILE A O 1
ATOM 648 N N . VAL A 1 90 ? -2.898 -9.242 -46.242 1.00 60.41 90 VAL A N 1
ATOM 649 C CA . VAL A 1 90 ? -2.601 -9.671 -47.606 1.00 60.41 90 VAL A CA 1
ATOM 650 C C . VAL A 1 90 ? -3.655 -9.014 -48.484 1.00 60.41 90 VAL A C 1
ATOM 652 O O . VAL A 1 90 ? -4.765 -9.514 -48.645 1.00 60.41 90 VAL A O 1
ATOM 655 N 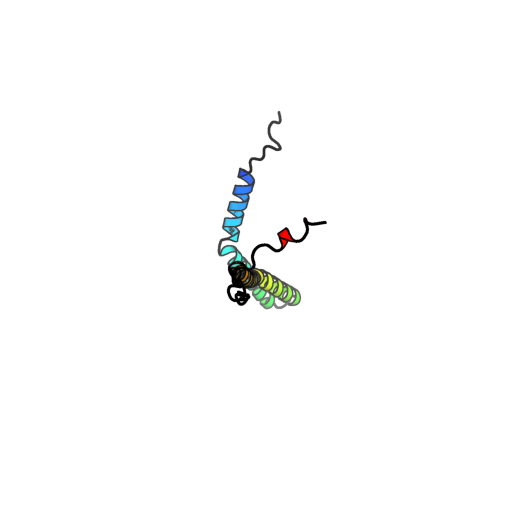N . VAL A 1 91 ? -3.333 -7.828 -48.993 1.00 61.94 91 VAL A N 1
ATOM 656 C CA . VAL A 1 91 ? -4.031 -7.259 -50.137 1.00 61.94 91 VAL A CA 1
ATOM 657 C C . VAL A 1 91 ? -3.619 -8.143 -51.301 1.00 61.94 91 VAL A C 1
ATOM 659 O O . VAL A 1 91 ? -2.528 -7.987 -51.844 1.00 61.94 91 VAL A O 1
ATOM 662 N N . GLU A 1 92 ? -4.448 -9.137 -51.612 1.00 64.81 92 GLU A N 1
ATOM 663 C CA . GLU A 1 92 ? -4.262 -9.990 -52.778 1.00 64.81 92 GLU A CA 1
ATOM 664 C C . GLU A 1 92 ? -4.387 -9.107 -54.023 1.00 64.81 92 GLU A C 1
ATOM 666 O O . GLU A 1 92 ? -5.479 -8.834 -54.527 1.00 64.81 92 GLU A O 1
ATOM 671 N N . ALA A 1 93 ? -3.247 -8.575 -54.467 1.00 61.81 93 ALA A N 1
ATOM 672 C CA . ALA A 1 93 ? -3.102 -7.935 -55.757 1.00 61.81 93 ALA A CA 1
ATOM 673 C C . ALA A 1 93 ? -3.353 -9.025 -56.793 1.00 61.81 93 ALA A C 1
ATOM 675 O O . ALA A 1 93 ? -2.449 -9.775 -57.139 1.00 61.81 93 ALA A O 1
ATOM 676 N N . ARG A 1 94 ? -4.620 -9.164 -57.196 1.00 63.47 94 ARG A N 1
ATOM 677 C CA . ARG A 1 94 ? -5.084 -10.146 -58.170 1.00 63.47 94 ARG A CA 1
ATOM 678 C C . ARG A 1 94 ? -4.133 -10.150 -59.359 1.00 63.47 94 ARG A C 1
ATOM 680 O O . ARG A 1 94 ? -4.112 -9.189 -60.125 1.00 63.47 94 ARG A O 1
ATOM 687 N N . GLU A 1 95 ? -3.335 -11.206 -59.454 1.00 64.69 95 GLU A N 1
ATOM 688 C CA . GLU A 1 95 ? -2.308 -11.370 -60.471 1.00 64.69 95 GLU A CA 1
ATOM 689 C C . GLU A 1 95 ? -2.967 -11.196 -61.842 1.00 64.69 95 GLU A C 1
ATOM 691 O O . GLU A 1 95 ? -3.879 -11.939 -62.219 1.00 64.69 95 GLU A O 1
ATOM 696 N N . LEU A 1 96 ? -2.583 -10.128 -62.544 1.00 65.12 96 LEU A N 1
ATOM 697 C CA . LEU A 1 96 ? -3.001 -9.907 -63.919 1.00 65.12 96 LEU A CA 1
ATOM 698 C C . LEU A 1 96 ? -2.461 -11.092 -64.742 1.00 65.12 96 LEU A C 1
ATOM 700 O O . LEU A 1 96 ? -1.271 -11.392 -64.630 1.00 65.12 96 LEU A O 1
ATOM 704 N N . PRO A 1 97 ? -3.316 -11.788 -65.520 1.00 70.81 97 PRO A N 1
ATOM 705 C CA . PRO A 1 97 ? -2.929 -12.928 -66.347 1.00 70.81 97 PRO A CA 1
ATOM 706 C C . PRO A 1 97 ? -1.663 -12.646 -67.164 1.00 70.81 97 PRO A C 1
ATOM 708 O O . PRO A 1 97 ? -1.486 -11.501 -67.586 1.00 70.81 97 PRO A O 1
ATOM 711 N N . PRO A 1 98 ? -0.810 -13.658 -67.418 1.00 64.69 98 PRO A N 1
ATOM 712 C CA . PRO A 1 98 ? 0.447 -13.476 -68.133 1.00 64.69 98 PRO A CA 1
ATOM 713 C C . PRO A 1 98 ? 0.159 -12.863 -69.503 1.00 64.69 98 PRO A C 1
ATOM 715 O O . PRO A 1 98 ? -0.385 -13.516 -70.396 1.00 64.69 98 PRO A O 1
ATOM 718 N N . LEU A 1 99 ? 0.467 -11.574 -69.634 1.00 60.69 99 LEU A N 1
ATOM 719 C CA . LEU A 1 99 ? 0.402 -10.854 -70.891 1.00 60.69 99 LEU A CA 1
ATOM 720 C C . LEU A 1 99 ? 1.476 -11.481 -71.780 1.00 60.69 99 LEU A C 1
ATOM 722 O O . LEU A 1 99 ? 2.663 -11.418 -71.471 1.00 60.69 99 LEU A O 1
ATOM 726 N N . GLY A 1 100 ? 1.019 -12.199 -72.806 1.00 64.19 100 GLY A N 1
ATOM 727 C CA . GLY A 1 100 ? 1.879 -12.818 -73.802 1.00 64.19 100 GLY A CA 1
ATOM 728 C C . GLY A 1 100 ? 2.763 -11.779 -74.485 1.00 64.19 100 GLY A C 1
ATOM 729 O O . GLY A 1 100 ? 2.330 -10.650 -74.703 1.00 64.19 100 GLY A O 1
ATOM 730 N N . ASP A 1 101 ? 3.982 -12.222 -74.796 1.00 65.94 101 ASP A N 1
ATOM 731 C CA . ASP A 1 101 ? 5.076 -11.529 -75.479 1.00 65.94 101 ASP A CA 1
ATOM 732 C C . ASP A 1 101 ? 4.677 -10.265 -76.263 1.00 65.94 101 ASP A C 1
ATOM 734 O O . ASP A 1 101 ? 4.263 -10.339 -77.424 1.00 65.94 101 ASP A O 1
ATOM 738 N N . ASP A 1 102 ? 4.897 -9.090 -75.672 1.00 65.75 102 ASP A N 1
ATOM 739 C CA . ASP A 1 102 ? 5.077 -7.845 -76.408 1.00 65.75 102 ASP A CA 1
ATOM 740 C C . ASP A 1 102 ? 6.588 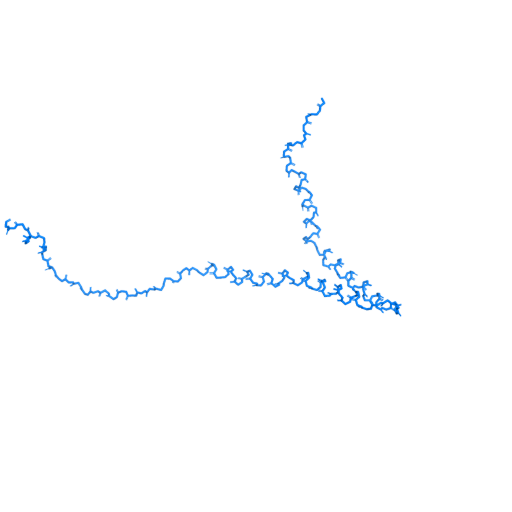-7.561 -76.576 1.00 65.75 102 ASP A C 1
ATOM 742 O O . ASP A 1 102 ? 7.295 -7.176 -75.641 1.00 65.75 102 ASP A O 1
ATOM 746 N N . PRO A 1 103 ? 7.154 -7.783 -77.777 1.00 68.62 103 PRO A N 1
ATOM 747 C CA . PRO A 1 103 ? 8.573 -7.567 -78.017 1.00 68.62 103 PRO A CA 1
ATOM 748 C C . PRO A 1 103 ? 8.911 -6.067 -78.025 1.00 68.62 103 PRO A C 1
ATOM 750 O O . PRO A 1 103 ? 8.686 -5.362 -79.002 1.00 68.62 103 PRO A O 1
ATOM 753 N N . ASN A 1 104 ? 9.504 -5.608 -76.921 1.00 66.94 104 ASN A N 1
ATOM 754 C CA . ASN A 1 104 ? 10.321 -4.400 -76.752 1.00 66.94 104 ASN A CA 1
ATOM 755 C C . ASN A 1 104 ? 9.823 -3.100 -77.448 1.00 66.94 104 ASN A C 1
ATOM 757 O O . ASN A 1 104 ? 10.278 -2.766 -78.549 1.00 66.94 104 ASN A O 1
ATOM 761 N N . PRO A 1 105 ? 9.019 -2.267 -76.756 1.00 61.16 105 PRO A N 1
ATOM 762 C CA . PRO A 1 105 ? 8.578 -0.954 -77.245 1.00 61.16 105 PRO A CA 1
ATOM 763 C C . PRO A 1 105 ? 9.695 0.110 -77.351 1.00 61.16 105 PRO A C 1
ATOM 765 O O . PRO A 1 105 ? 9.441 1.217 -77.816 1.00 61.16 105 PRO A O 1
ATOM 768 N N . SER A 1 106 ? 10.945 -0.198 -76.978 1.00 59.66 106 SER A N 1
ATOM 769 C CA . SER A 1 106 ? 12.078 0.749 -77.026 1.00 59.66 106 SER A CA 1
ATOM 770 C C . SER A 1 106 ? 12.696 0.908 -78.424 1.00 59.66 106 SER A C 1
ATOM 772 O O . SER A 1 106 ? 13.538 1.782 -78.633 1.00 59.66 106 SER A O 1
ATOM 774 N N . ALA A 1 107 ? 12.321 0.057 -79.387 1.00 59.94 107 ALA A N 1
ATOM 775 C CA . ALA A 1 107 ? 12.876 0.066 -80.743 1.00 59.94 107 ALA A CA 1
ATOM 776 C C . ALA A 1 107 ? 12.295 1.170 -81.656 1.00 59.94 107 ALA A C 1
ATOM 778 O O . ALA A 1 107 ? 12.870 1.448 -82.709 1.00 59.94 107 ALA A O 1
ATOM 779 N N . SER A 1 108 ? 11.187 1.816 -81.273 1.00 58.34 108 SER A N 1
ATOM 780 C CA . SER A 1 108 ? 10.503 2.837 -82.086 1.00 58.34 108 SER A CA 1
ATOM 781 C C . SER A 1 108 ? 11.016 4.267 -81.881 1.00 58.34 108 SER A C 1
ATOM 783 O O . SER A 1 108 ? 10.813 5.093 -82.760 1.00 58.34 108 SER A O 1
ATOM 785 N N . LEU A 1 109 ? 11.741 4.564 -80.795 1.00 59.75 109 LEU A N 1
ATOM 786 C CA . LEU A 1 109 ? 12.273 5.914 -80.522 1.00 59.75 109 LEU A CA 1
ATOM 787 C C . LEU A 1 109 ? 13.660 6.199 -81.145 1.00 59.75 109 LEU A C 1
ATOM 789 O O . LEU A 1 109 ? 14.259 7.235 -80.869 1.00 59.75 109 LEU A O 1
ATOM 793 N N . ARG A 1 110 ? 14.216 5.291 -81.965 1.00 60.75 110 ARG A N 1
ATOM 794 C CA . ARG A 1 110 ? 15.549 5.437 -82.599 1.00 60.75 110 ARG A CA 1
ATOM 795 C C . ARG A 1 110 ? 15.493 5.274 -84.123 1.00 60.75 110 ARG A C 1
ATOM 797 O O . ARG A 1 110 ? 16.326 4.594 -84.719 1.00 60.75 110 ARG A O 1
ATOM 804 N N . ARG A 1 111 ? 14.487 5.861 -84.768 1.00 52.88 111 ARG A N 1
ATOM 805 C CA . ARG A 1 111 ? 14.473 6.086 -86.222 1.00 52.88 111 ARG A CA 1
ATOM 806 C C . ARG A 1 111 ? 13.816 7.425 -86.531 1.00 52.88 111 ARG A C 1
ATOM 808 O O . ARG A 1 111 ? 12.675 7.450 -86.964 1.00 52.88 111 ARG A O 1
ATOM 815 N N . GLU A 1 112 ? 14.560 8.499 -86.317 1.00 58.12 112 GLU A N 1
ATOM 816 C CA . GLU A 1 112 ? 14.401 9.800 -86.978 1.00 58.12 112 GLU A CA 1
ATOM 817 C C . GLU A 1 112 ? 15.646 10.652 -86.738 1.00 58.12 112 GLU A C 1
ATOM 819 O O . GLU A 1 112 ? 16.243 10.530 -85.641 1.00 58.12 112 GLU A O 1
#